Protein AF-A0A392RHT5-F1 (afdb_monomer_lite)

Radius of gyration: 22.05 Å; chains: 1; bounding box: 40×49×50 Å

Secondary structure (DSSP, 8-state):
-----------S--TT-PPP---TTS-----S------GGG-------S--HHHHHHTT---HHHHHHTT-GGG--

Sequence (76 aa):
MVSSSAPVTQHPLNPLNLPPIATIGKSLIVTGDTMKFNFGLLKLHPERMVDFESLRVNDFDIEDLFIKQGWKRYFD

Organism: NCBI:txid97028

Structure (mmCIF, N/CA/C/O backbone):
data_AF-A0A392RHT5-F1
#
_entry.id   AF-A0A392RHT5-F1
#
loop_
_atom_site.group_PDB
_atom_site.id
_atom_site.type_symbol
_atom_site.label_atom_id
_atom_site.label_alt_id
_atom_site.label_comp_id
_atom_site.label_asym_id
_atom_site.label_entity_id
_atom_site.label_seq_id
_atom_site.pdbx_PDB_ins_code
_atom_site.Cartn_x
_atom_site.Cartn_y
_atom_site.Cartn_z
_atom_site.occupancy
_atom_site.B_iso_or_equiv
_atom_site.auth_seq_id
_atom_site.auth_comp_id
_atom_site.auth_asym_id
_atom_site.auth_atom_id
_atom_site.pdbx_PDB_model_num
ATOM 1 N N . MET A 1 1 ? -16.111 37.072 31.068 1.00 44.47 1 MET A N 1
ATOM 2 C CA . MET A 1 1 ? -15.021 36.074 31.047 1.00 44.47 1 MET A CA 1
ATOM 3 C C . MET A 1 1 ? -14.328 36.207 29.705 1.00 44.47 1 MET A C 1
ATOM 5 O O 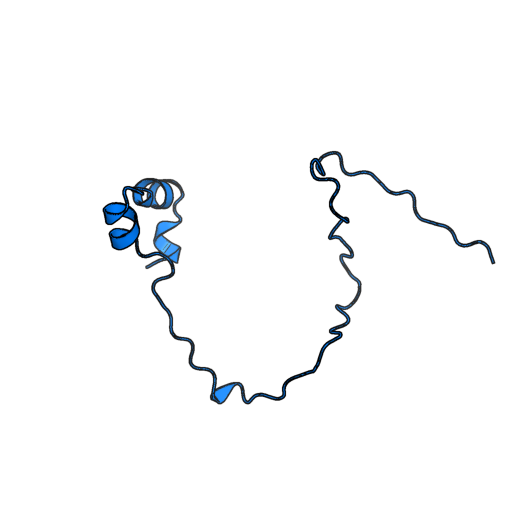. MET A 1 1 ? -15.002 36.131 28.688 1.00 44.47 1 MET A O 1
ATOM 9 N N . VAL A 1 2 ? -13.043 36.551 29.704 1.00 37.88 2 VAL A N 1
ATOM 10 C CA . VAL A 1 2 ? -12.277 36.832 28.482 1.00 37.88 2 VAL A CA 1
ATOM 11 C C . VAL A 1 2 ? -11.848 35.497 27.882 1.00 37.88 2 VAL A C 1
ATOM 13 O O . VAL A 1 2 ? -11.131 34.736 28.526 1.00 37.88 2 VAL A O 1
ATOM 16 N N . SER A 1 3 ? -12.333 35.190 26.679 1.00 44.75 3 SER A N 1
ATOM 17 C CA . SER A 1 3 ? -11.890 34.018 25.928 1.00 44.75 3 SER A CA 1
ATOM 18 C C . SER A 1 3 ? -10.506 34.317 25.355 1.00 44.75 3 SER A C 1
ATOM 20 O O . SER A 1 3 ? -10.364 35.196 24.508 1.00 44.75 3 SER A O 1
ATOM 22 N N . SER A 1 4 ? -9.479 33.636 25.861 1.00 45.09 4 SER A N 1
ATOM 23 C CA . SER A 1 4 ? -8.131 33.691 25.297 1.00 45.09 4 SER A CA 1
ATOM 24 C C . SER A 1 4 ? -8.079 32.760 24.088 1.00 45.09 4 SER A C 1
ATOM 26 O O . SER A 1 4 ? -8.043 31.537 24.229 1.00 45.09 4 SER A O 1
ATOM 28 N N . SER A 1 5 ? -8.131 33.328 22.886 1.00 56.97 5 SER A N 1
ATOM 29 C CA . SER A 1 5 ? -7.794 32.613 21.659 1.00 56.97 5 SER A CA 1
ATOM 30 C C . SER A 1 5 ? -6.278 32.436 21.608 1.00 56.97 5 SER A C 1
ATOM 32 O O . SER A 1 5 ? -5.546 33.422 21.523 1.00 56.97 5 SER A O 1
ATOM 34 N N . ALA A 1 6 ? -5.808 31.188 21.678 1.00 56.66 6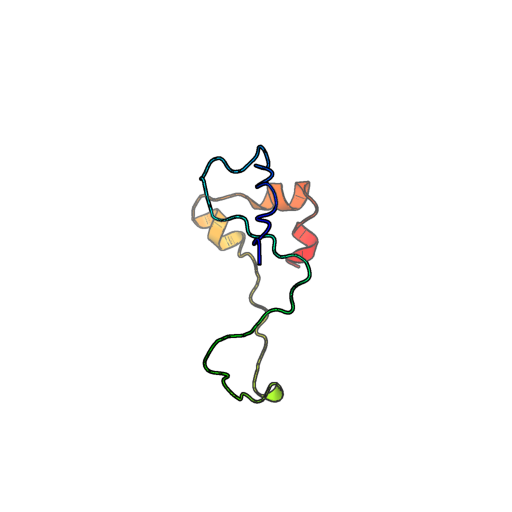 ALA A N 1
ATOM 35 C CA . ALA A 1 6 ? -4.397 30.872 21.487 1.00 56.66 6 ALA A CA 1
ATOM 36 C C . ALA A 1 6 ? -3.912 31.420 20.129 1.00 56.66 6 ALA A C 1
ATOM 38 O O . ALA A 1 6 ? -4.668 31.364 19.152 1.00 56.66 6 ALA A O 1
ATOM 39 N N . PRO A 1 7 ? -2.681 31.956 20.044 1.00 49.44 7 PRO A N 1
ATOM 40 C CA . PRO A 1 7 ? -2.149 32.456 18.787 1.00 49.44 7 PRO A CA 1
ATOM 41 C C . PRO A 1 7 ? -2.082 31.308 17.777 1.00 49.44 7 PRO A C 1
ATOM 43 O O . PRO A 1 7 ? -1.552 30.236 18.067 1.00 49.44 7 PRO A O 1
ATOM 46 N N . VAL A 1 8 ? -2.643 31.531 16.589 1.00 57.03 8 VAL A N 1
ATOM 47 C CA . VAL A 1 8 ? -2.508 30.619 15.451 1.00 57.03 8 VAL A CA 1
ATOM 48 C C . VAL A 1 8 ? -1.050 30.668 15.011 1.00 57.03 8 VAL A C 1
ATOM 50 O O . VAL A 1 8 ? -0.639 31.570 14.284 1.00 57.03 8 VAL A O 1
ATOM 53 N N . THR A 1 9 ? -0.244 29.715 15.468 1.00 54.19 9 THR A N 1
ATOM 54 C CA . THR A 1 9 ? 1.088 29.488 14.912 1.00 54.19 9 THR A CA 1
ATOM 55 C C . THR A 1 9 ? 0.889 28.947 13.498 1.00 54.19 9 THR A C 1
ATOM 57 O O . THR A 1 9 ? 0.596 27.766 13.309 1.00 54.19 9 THR A O 1
ATOM 60 N N . GLN A 1 10 ? 0.963 29.819 12.489 1.00 50.66 10 GLN A N 1
ATOM 61 C CA . GLN A 1 10 ? 0.984 29.397 11.091 1.00 50.66 10 GLN A CA 1
ATOM 62 C C . GLN A 1 10 ? 2.240 28.548 10.877 1.00 50.66 10 GLN A C 1
ATOM 64 O O . GLN A 1 10 ? 3.353 29.066 10.806 1.00 50.66 10 GLN A O 1
ATOM 69 N N . HIS A 1 11 ? 2.072 27.228 10.821 1.00 50.28 11 HIS A N 1
ATOM 70 C CA . HIS A 1 11 ? 3.140 26.338 10.394 1.00 50.28 11 HIS A CA 1
ATOM 71 C C . HIS A 1 11 ? 3.474 26.687 8.931 1.00 50.28 11 HIS A C 1
ATOM 73 O O . HIS A 1 11 ? 2.559 26.697 8.104 1.00 50.28 11 HIS A O 1
ATOM 79 N N . PRO A 1 12 ? 4.740 26.955 8.571 1.00 54.22 12 PRO A N 1
ATOM 80 C CA . PRO A 1 12 ? 5.129 27.489 7.257 1.00 54.22 12 PRO A CA 1
ATOM 81 C C . PRO A 1 12 ? 4.910 26.536 6.060 1.00 54.22 12 PRO A C 1
ATOM 83 O O . PRO A 1 12 ? 5.360 26.819 4.957 1.00 54.22 12 PRO A O 1
ATOM 86 N N . LEU A 1 13 ? 4.212 25.411 6.245 1.00 55.69 13 LEU A N 1
ATOM 87 C CA . LEU A 1 13 ? 4.013 24.357 5.243 1.00 55.69 13 LEU A CA 1
ATOM 88 C C . LEU A 1 13 ? 2.529 23.994 5.066 1.00 55.69 13 LEU A C 1
ATOM 90 O O . LEU A 1 13 ? 2.176 22.820 5.020 1.00 55.69 13 LEU A O 1
ATOM 94 N N . ASN A 1 14 ? 1.647 24.991 4.958 1.00 56.34 14 ASN A N 1
ATOM 95 C CA . ASN A 1 14 ? 0.266 24.781 4.507 1.00 56.34 14 ASN A CA 1
ATOM 96 C C . ASN A 1 14 ? -0.024 25.567 3.214 1.00 56.34 14 ASN A C 1
ATOM 98 O O . ASN A 1 14 ? -0.780 26.541 3.236 1.00 56.34 14 ASN A O 1
ATOM 102 N N . PRO A 1 15 ? 0.585 25.175 2.078 1.00 58.53 15 PRO A N 1
ATOM 103 C CA . PRO A 1 15 ? 0.428 25.878 0.801 1.00 58.53 15 PRO A CA 1
ATOM 104 C C . PRO A 1 15 ? -1.006 25.833 0.250 1.00 58.53 15 PRO A C 1
ATOM 106 O O . PRO A 1 15 ? -1.361 26.647 -0.593 1.00 58.53 15 PRO A O 1
ATOM 109 N N . LEU A 1 16 ? -1.837 24.903 0.733 1.00 70.19 16 LEU A N 1
ATOM 110 C CA . LEU A 1 16 ? -3.221 24.712 0.290 1.00 70.19 16 LEU A CA 1
ATOM 111 C C . LEU A 1 16 ? -4.251 25.391 1.203 1.00 70.19 16 LEU A C 1
ATOM 113 O O . LEU A 1 16 ? -5.449 25.263 0.964 1.00 70.19 16 LEU A O 1
ATOM 117 N N . ASN A 1 17 ? -3.797 26.107 2.239 1.00 62.62 17 ASN A N 1
ATOM 118 C CA . ASN A 1 17 ? -4.657 26.811 3.192 1.00 62.62 17 ASN A CA 1
ATOM 119 C C . ASN A 1 17 ? -5.742 25.903 3.818 1.00 62.62 17 ASN A C 1
ATOM 121 O O . ASN A 1 17 ? -6.859 26.334 4.099 1.00 62.62 17 ASN A O 1
ATOM 125 N N . LEU A 1 18 ? -5.423 24.617 4.009 1.00 66.00 18 LEU A N 1
ATOM 126 C CA . LEU A 1 18 ? -6.341 23.625 4.570 1.00 66.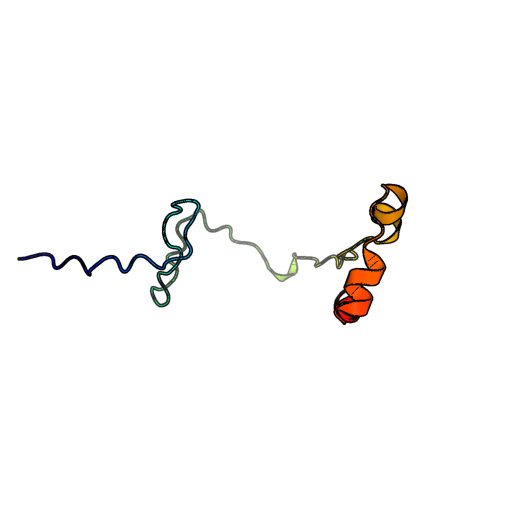00 18 LEU A CA 1
ATOM 127 C C . LEU A 1 18 ? -6.484 23.825 6.087 1.00 66.00 18 LEU A C 1
ATOM 129 O O . LEU A 1 18 ? -5.532 24.265 6.736 1.00 66.00 18 LEU A O 1
ATOM 133 N N . PRO A 1 19 ? -7.632 23.495 6.699 1.00 54.72 19 PRO A N 1
ATOM 134 C CA . PRO A 1 19 ? -7.765 23.573 8.148 1.00 54.72 19 PRO A CA 1
ATOM 135 C C . PRO A 1 19 ? -6.703 22.680 8.827 1.00 54.72 19 PRO A C 1
ATOM 137 O O . PRO A 1 19 ? -6.518 21.534 8.411 1.00 54.72 19 PRO A O 1
ATOM 140 N N . PRO A 1 20 ? -5.982 23.173 9.852 1.00 59.38 20 PRO A N 1
ATOM 141 C CA . PRO A 1 20 ? -4.908 22.419 10.489 1.00 59.38 20 PRO A CA 1
ATOM 142 C C . PRO A 1 20 ? -5.453 21.148 11.155 1.00 59.38 20 PRO A C 1
ATOM 144 O O . PRO A 1 20 ? -6.221 21.211 12.116 1.00 59.38 20 PRO A O 1
ATOM 147 N N . ILE A 1 21 ? -5.028 19.978 10.671 1.00 64.62 21 ILE A N 1
ATOM 148 C CA . ILE A 1 21 ? -5.347 18.686 11.291 1.00 64.62 21 ILE A CA 1
ATOM 149 C C . ILE A 1 21 ? -4.352 18.453 12.427 1.00 64.62 21 ILE A C 1
ATOM 151 O O . ILE A 1 21 ? -3.379 17.723 12.281 1.00 64.62 21 ILE A O 1
ATOM 155 N N . ALA A 1 22 ? -4.543 19.120 13.560 1.00 50.53 22 ALA A N 1
ATOM 156 C CA . ALA A 1 22 ? -3.735 18.839 14.744 1.00 50.53 22 ALA A CA 1
ATOM 157 C C . ALA A 1 22 ? -4.447 19.276 16.020 1.00 50.53 22 ALA A C 1
ATOM 159 O O . ALA A 1 22 ? -3.959 20.112 16.774 1.00 50.53 22 ALA A O 1
ATOM 160 N N . THR A 1 23 ? -5.593 18.666 16.314 1.00 49.75 23 THR A N 1
ATOM 161 C CA . THR A 1 23 ? -5.903 18.469 17.730 1.00 49.75 23 THR A CA 1
ATOM 162 C C . THR A 1 23 ? -5.281 17.145 18.156 1.00 49.75 23 THR A C 1
ATOM 164 O O . THR A 1 23 ? -5.952 16.120 18.197 1.00 49.75 23 THR A O 1
ATOM 167 N N . ILE A 1 24 ? -3.975 17.147 18.427 1.00 56.06 24 ILE A N 1
ATOM 168 C CA . ILE A 1 24 ? -3.319 16.006 19.070 1.00 56.06 24 ILE A CA 1
ATOM 169 C C . ILE A 1 24 ? -3.705 16.057 20.553 1.00 56.06 24 ILE A C 1
ATOM 171 O O . ILE A 1 24 ? -3.403 17.031 21.238 1.00 56.06 24 ILE A O 1
ATOM 175 N N . GLY A 1 25 ? -4.416 15.036 21.039 1.00 55.19 25 GLY A N 1
ATOM 176 C CA . GLY A 1 25 ? -4.710 14.864 22.467 1.00 55.19 25 GLY A CA 1
ATOM 177 C C . GLY A 1 25 ? -6.126 15.215 22.940 1.00 55.19 25 GLY A C 1
ATOM 178 O O . GLY A 1 25 ? -6.396 15.073 24.129 1.00 55.19 25 GLY A O 1
ATOM 179 N N . LYS A 1 26 ? -7.060 15.615 22.066 1.00 59.31 26 LYS A N 1
ATOM 180 C CA . LYS A 1 26 ? -8.491 15.546 22.427 1.00 59.31 26 LYS A CA 1
ATOM 181 C C . LYS A 1 26 ? -9.014 14.173 22.027 1.00 59.31 26 LYS A C 1
ATOM 183 O O . LYS A 1 26 ? -8.787 13.755 20.894 1.00 59.31 26 LYS A O 1
ATOM 188 N N . SER A 1 27 ? -9.683 13.481 22.955 1.00 63.34 27 SER A N 1
ATOM 189 C CA . SER A 1 27 ? -10.396 12.236 22.656 1.00 63.34 27 SER A CA 1
ATOM 190 C C . SER A 1 27 ? -11.208 12.429 21.385 1.00 63.34 27 SER A C 1
ATOM 192 O O . SER A 1 27 ? -11.988 13.378 21.292 1.00 63.34 27 SER A O 1
ATOM 194 N N . LEU A 1 28 ? -10.984 11.558 20.405 1.00 61.47 28 LEU A N 1
ATOM 195 C CA . LEU A 1 28 ? -11.756 11.530 19.175 1.00 61.47 28 LEU A CA 1
ATOM 196 C C . LEU A 1 28 ? -13.232 11.383 19.568 1.00 61.47 28 LEU A C 1
ATOM 198 O O . LEU A 1 28 ? -13.640 10.334 20.068 1.00 61.47 28 LEU A O 1
ATOM 202 N N . ILE A 1 29 ? -14.026 12.441 19.407 1.00 59.59 29 ILE A N 1
ATOM 203 C CA . ILE A 1 29 ? -15.473 12.338 19.583 1.00 59.59 29 ILE A CA 1
ATOM 204 C C . ILE A 1 29 ? -15.990 11.717 18.293 1.00 59.59 29 ILE A C 1
ATOM 206 O O . ILE A 1 29 ? -16.089 12.383 17.265 1.00 59.59 29 ILE A O 1
ATOM 210 N N . VAL A 1 30 ? -16.244 10.412 18.334 1.00 59.09 30 VAL A N 1
ATOM 211 C CA . VAL A 1 30 ? -16.863 9.687 17.225 1.00 59.09 30 VAL A CA 1
ATOM 212 C C . VAL A 1 30 ? -18.324 10.129 17.150 1.00 59.09 30 VAL A C 1
ATOM 214 O O . VAL A 1 30 ? -19.181 9.602 17.853 1.00 59.09 30 VAL A O 1
ATOM 217 N N . THR A 1 31 ? -18.609 11.144 16.339 1.00 57.31 31 THR A N 1
ATOM 218 C CA . THR A 1 31 ? -19.977 11.550 15.990 1.00 57.31 31 THR A CA 1
ATOM 219 C C . THR A 1 31 ? -20.384 10.875 14.685 1.00 57.31 31 THR A C 1
ATOM 221 O O . THR A 1 31 ? -19.879 11.227 13.622 1.00 57.31 31 THR A O 1
ATOM 224 N N . GLY A 1 32 ? -21.286 9.897 14.774 1.00 64.12 32 GLY A N 1
ATOM 225 C CA . GLY A 1 32 ? -21.865 9.183 13.635 1.00 64.12 32 GLY A CA 1
ATOM 226 C C . GLY A 1 32 ? -22.781 8.039 14.081 1.00 64.12 32 GLY A C 1
ATOM 227 O O . GLY A 1 32 ? -22.706 7.597 15.231 1.00 64.12 32 GLY A O 1
ATOM 228 N N . ASP A 1 33 ? -23.638 7.555 13.177 1.00 65.38 33 ASP A N 1
ATOM 229 C CA . ASP A 1 33 ? -24.458 6.362 13.408 1.00 65.38 33 ASP A CA 1
ATOM 230 C C . ASP A 1 33 ? -23.547 5.161 13.668 1.00 65.38 33 ASP A C 1
ATOM 232 O O . ASP A 1 33 ? -22.845 4.656 12.790 1.00 65.38 33 ASP A O 1
ATOM 236 N N . THR A 1 34 ? -23.515 4.725 14.924 1.00 68.50 34 THR A N 1
ATOM 237 C CA . THR A 1 34 ? -22.668 3.613 15.342 1.00 68.50 34 THR A CA 1
ATOM 238 C C . THR A 1 34 ? -23.325 2.312 14.894 1.00 68.50 34 THR A C 1
ATOM 240 O O . THR A 1 34 ? -24.285 1.844 15.507 1.00 68.50 34 THR A O 1
ATOM 243 N N . MET A 1 35 ? -22.814 1.707 13.822 1.00 74.38 35 MET A N 1
ATOM 244 C CA . MET A 1 35 ? -23.280 0.393 13.389 1.00 74.38 35 MET A CA 1
ATOM 245 C C . MET A 1 35 ? -22.751 -0.684 14.342 1.00 74.38 35 MET A C 1
ATOM 247 O O . MET A 1 35 ? -21.544 -0.879 14.480 1.00 74.38 35 MET A O 1
ATOM 251 N N . LYS A 1 36 ? -23.661 -1.422 14.986 1.00 79.06 36 LYS A N 1
ATOM 252 C CA . LYS A 1 36 ? -23.306 -2.650 15.705 1.00 79.06 36 LYS A CA 1
ATOM 253 C C . LYS A 1 36 ? -23.067 -3.754 14.681 1.00 79.06 36 LYS A C 1
ATOM 255 O O . LYS A 1 36 ? -24.012 -4.200 14.038 1.00 79.06 36 LYS A O 1
ATOM 260 N N . PHE A 1 37 ? -21.829 -4.213 14.552 1.00 80.75 37 PHE A N 1
ATOM 261 C CA . PHE A 1 37 ? -21.489 -5.369 13.725 1.00 80.75 37 PHE A CA 1
ATOM 262 C C . PHE A 1 37 ? -20.711 -6.402 14.542 1.00 80.75 37 PHE A C 1
ATOM 264 O O . PHE A 1 37 ? -20.023 -6.075 15.509 1.00 80.75 37 PHE A O 1
ATOM 271 N N . ASN A 1 38 ? -20.844 -7.672 14.165 1.00 84.94 38 ASN A N 1
ATOM 272 C CA . ASN A 1 38 ? -20.102 -8.756 14.793 1.00 84.94 38 ASN A CA 1
ATOM 273 C C . ASN A 1 38 ? -18.736 -8.883 14.110 1.00 84.94 38 ASN A C 1
ATOM 275 O O . ASN A 1 38 ? -18.662 -9.234 12.934 1.00 84.94 38 ASN A O 1
ATOM 279 N N . PHE A 1 39 ? -17.662 -8.618 14.854 1.00 79.81 39 PHE A N 1
ATOM 280 C CA . PHE A 1 39 ? -16.292 -8.707 14.345 1.00 79.81 39 PHE A CA 1
ATOM 281 C C . PHE A 1 39 ? -15.956 -10.091 13.761 1.00 79.81 39 PHE A C 1
ATOM 283 O O . PHE A 1 39 ? -15.247 -10.172 12.766 1.00 79.81 39 PHE A O 1
ATOM 290 N N . GLY A 1 40 ? -16.524 -11.174 14.302 1.00 86.12 40 GLY A N 1
ATOM 291 C CA . GLY A 1 40 ? -16.319 -12.537 13.798 1.00 86.12 40 GLY A CA 1
ATOM 292 C C . GLY A 1 40 ? -16.924 -12.810 12.414 1.00 86.12 40 GLY A C 1
ATOM 293 O O . GLY A 1 40 ? -16.645 -13.854 11.831 1.00 86.12 40 GLY A O 1
ATOM 294 N N . LEU A 1 41 ? -17.738 -11.891 11.879 1.00 85.00 41 L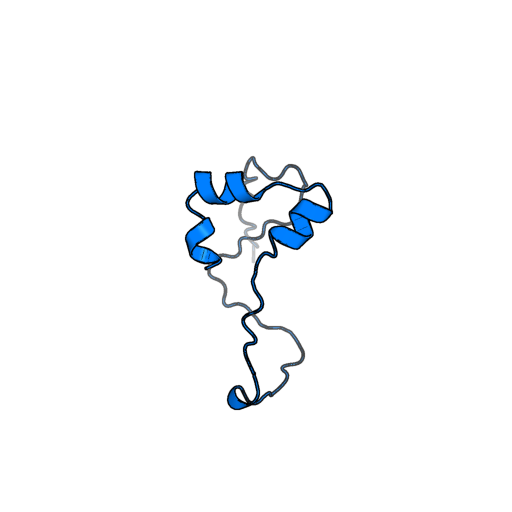EU A N 1
ATOM 295 C CA . LEU A 1 41 ? -18.252 -11.953 10.505 1.00 85.00 41 LEU A CA 1
ATOM 296 C C . LEU A 1 41 ? -17.352 -11.223 9.500 1.00 85.00 41 LEU A C 1
ATOM 298 O O . LEU A 1 41 ? -17.549 -11.373 8.293 1.00 85.00 41 LEU A O 1
ATOM 302 N N . LEU A 1 42 ? -16.370 -10.446 9.968 1.00 82.88 42 LEU A N 1
ATOM 303 C CA . LEU A 1 42 ? -15.404 -9.809 9.086 1.00 82.88 42 LEU A CA 1
ATOM 304 C C . LEU A 1 42 ? -14.426 -10.862 8.568 1.00 82.88 42 LEU A C 1
ATOM 306 O O . LEU A 1 42 ? -13.674 -11.471 9.328 1.00 82.88 42 LEU A O 1
ATOM 310 N N . LYS A 1 43 ? -14.416 -11.053 7.251 1.00 80.88 43 LYS A N 1
ATOM 311 C CA . LYS A 1 43 ? -13.365 -11.805 6.569 1.00 80.88 43 LYS A CA 1
ATOM 312 C C . LYS A 1 43 ? -12.388 -10.802 5.983 1.00 80.88 43 LYS A C 1
ATOM 314 O O . LYS A 1 43 ? -12.737 -10.071 5.061 1.00 80.88 43 LYS A O 1
ATOM 319 N N . LEU A 1 44 ? -11.178 -10.765 6.531 1.00 74.88 44 LEU A N 1
ATOM 320 C CA . LEU A 1 44 ? -10.076 -10.070 5.8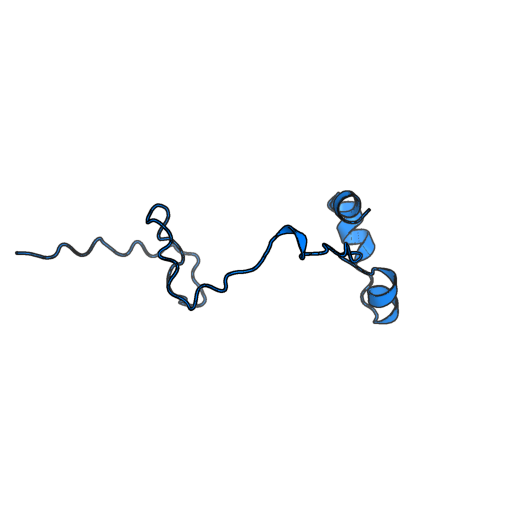81 1.00 74.88 44 LEU A CA 1
ATOM 321 C C . LEU A 1 44 ? -9.707 -10.881 4.643 1.00 74.88 44 LEU A C 1
ATOM 323 O O . LEU A 1 44 ? -9.278 -12.027 4.757 1.00 74.88 44 LEU A O 1
ATOM 327 N N . HIS A 1 45 ? -9.927 -10.300 3.471 1.00 70.62 45 HIS A N 1
ATOM 328 C CA . HIS A 1 45 ? -9.394 -10.828 2.231 1.00 70.62 45 HIS A CA 1
ATOM 329 C C . HIS A 1 45 ? -8.086 -10.080 1.973 1.00 70.62 45 HIS A C 1
ATOM 331 O O . HIS A 1 45 ? -8.146 -8.906 1.602 1.00 70.62 45 HIS A O 1
ATOM 337 N N . PRO A 1 46 ? -6.913 -10.682 2.239 1.00 64.81 46 PRO A N 1
ATOM 338 C CA . PRO A 1 46 ? -5.648 -10.080 1.857 1.00 64.81 46 PRO A CA 1
ATOM 339 C C . PRO A 1 46 ? -5.572 -10.126 0.333 1.00 64.81 46 PRO A C 1
ATOM 341 O O . PRO A 1 46 ? -5.133 -11.098 -0.276 1.00 64.81 46 PRO A O 1
ATOM 344 N N . GLU A 1 47 ? -6.107 -9.093 -0.299 1.00 68.50 47 GLU A N 1
ATOM 345 C CA . GLU A 1 47 ? -5.845 -8.823 -1.698 1.00 68.50 47 GLU A CA 1
ATOM 346 C C . GLU A 1 47 ? -4.376 -8.404 -1.810 1.00 68.50 47 GLU A C 1
ATOM 348 O O . GLU A 1 47 ? -3.851 -7.732 -0.915 1.00 68.50 47 GLU A O 1
ATOM 353 N N . ARG A 1 48 ? -3.684 -8.829 -2.874 1.00 68.44 48 ARG A N 1
ATOM 354 C CA . ARG A 1 48 ? -2.330 -8.330 -3.140 1.00 68.44 48 ARG A CA 1
ATOM 355 C C . ARG A 1 48 ? -2.426 -6.811 -3.221 1.00 68.44 48 ARG A C 1
ATOM 357 O O . ARG A 1 48 ? -3.060 -6.290 -4.131 1.00 68.44 48 ARG A O 1
ATOM 364 N N . MET A 1 49 ? -1.829 -6.117 -2.250 1.00 77.38 49 MET A N 1
ATOM 365 C CA . MET A 1 49 ? -1.998 -4.668 -2.098 1.00 77.38 49 MET A CA 1
ATOM 366 C C . MET A 1 49 ? -1.519 -3.891 -3.332 1.00 77.38 49 MET A C 1
ATOM 368 O O . MET A 1 49 ? -1.981 -2.776 -3.560 1.00 77.38 49 MET A O 1
ATOM 372 N N . VAL A 1 50 ? -0.612 -4.473 -4.125 1.00 82.62 50 VAL A N 1
ATOM 373 C CA . VAL A 1 50 ? -0.162 -3.927 -5.406 1.00 82.62 50 VAL A CA 1
ATOM 374 C C . VAL A 1 50 ? -0.043 -5.058 -6.423 1.00 82.62 50 VAL A C 1
ATOM 376 O O . VAL A 1 50 ? 0.713 -6.010 -6.225 1.00 82.62 50 VAL A O 1
ATOM 379 N N . ASP A 1 51 ? -0.770 -4.937 -7.529 1.00 88.56 51 ASP A N 1
ATOM 380 C CA . ASP A 1 51 ? -0.603 -5.797 -8.696 1.00 88.56 51 ASP A CA 1
ATOM 381 C C . ASP A 1 51 ? 0.380 -5.148 -9.679 1.00 88.56 51 ASP A C 1
ATOM 383 O O . ASP A 1 51 ? -0.000 -4.372 -10.559 1.00 88.56 51 ASP A O 1
ATOM 387 N N . PHE A 1 52 ? 1.669 -5.444 -9.493 1.00 89.62 52 PHE A N 1
ATOM 388 C CA . PHE A 1 52 ? 2.743 -4.921 -10.343 1.00 89.62 52 PHE A CA 1
ATOM 389 C C . PHE A 1 52 ? 2.588 -5.339 -11.812 1.00 89.62 52 PHE A C 1
ATOM 391 O O . PHE A 1 52 ? 2.958 -4.576 -12.702 1.00 89.62 52 PHE A O 1
ATOM 398 N N . GLU A 1 53 ? 1.981 -6.499 -12.077 1.00 89.69 53 GLU A N 1
ATOM 399 C CA . GLU A 1 53 ? 1.758 -6.978 -13.440 1.00 89.69 53 GLU A CA 1
ATOM 400 C C . GLU A 1 53 ? 0.692 -6.151 -14.153 1.00 89.69 53 GLU A C 1
ATOM 402 O O . GLU A 1 53 ? 0.924 -5.667 -15.264 1.00 89.69 53 GLU A O 1
ATOM 407 N N . SER A 1 54 ? -0.442 -5.907 -13.489 1.00 90.50 54 SER A N 1
ATOM 408 C CA . SER A 1 54 ? -1.473 -5.014 -14.027 1.00 90.50 54 SER A CA 1
ATOM 409 C C . SER A 1 54 ? -0.935 -3.606 -14.264 1.00 90.50 54 SER A C 1
ATOM 411 O O . SER A 1 54 ? -1.221 -3.013 -15.302 1.00 90.50 54 SER A O 1
ATOM 413 N N . LEU A 1 55 ? -0.131 -3.064 -13.347 1.00 91.25 55 LEU A N 1
ATOM 414 C CA . LEU A 1 55 ? 0.463 -1.735 -13.520 1.00 91.25 55 LEU A CA 1
ATOM 415 C C . LEU A 1 55 ? 1.394 -1.680 -14.736 1.00 91.25 55 LEU A C 1
ATOM 417 O O . LEU A 1 55 ? 1.261 -0.779 -15.564 1.00 91.25 55 LEU A O 1
ATOM 421 N N . ARG A 1 56 ? 2.259 -2.683 -14.903 1.00 93.94 56 ARG A N 1
ATOM 422 C CA . ARG A 1 56 ? 3.175 -2.775 -16.043 1.00 93.94 56 ARG A CA 1
ATOM 423 C C . ARG A 1 56 ? 2.443 -2.859 -17.385 1.00 93.94 56 ARG A C 1
ATOM 425 O O . ARG A 1 56 ? 2.865 -2.209 -18.335 1.00 93.94 56 ARG A O 1
ATOM 432 N N . VAL A 1 57 ? 1.338 -3.609 -17.465 1.00 94.94 57 VAL A N 1
ATOM 433 C CA . VAL A 1 57 ? 0.501 -3.706 -18.685 1.00 94.94 57 VAL A CA 1
ATOM 434 C C . VAL A 1 57 ? -0.169 -2.370 -19.042 1.00 94.94 57 VAL A C 1
ATOM 436 O O . VAL A 1 57 ? -0.521 -2.155 -20.197 1.00 94.94 57 VAL A O 1
ATOM 439 N N . ASN A 1 58 ? -0.312 -1.460 -18.075 1.00 93.81 58 ASN A N 1
ATOM 440 C CA . ASN A 1 58 ? -0.849 -0.112 -18.269 1.00 93.81 58 ASN A CA 1
ATOM 441 C C . ASN A 1 58 ? 0.257 0.960 -18.371 1.00 93.81 58 ASN A C 1
ATOM 443 O O . ASN A 1 58 ? 0.003 2.121 -18.060 1.00 93.81 58 ASN A O 1
ATOM 447 N N . ASP A 1 59 ? 1.476 0.579 -18.768 1.00 94.38 59 ASP A N 1
ATOM 448 C CA . ASP A 1 59 ? 2.646 1.462 -18.916 1.00 94.38 59 ASP A CA 1
ATOM 449 C C . ASP A 1 59 ? 3.156 2.102 -17.603 1.00 94.38 59 ASP A C 1
ATOM 451 O O . ASP A 1 59 ? 3.899 3.087 -17.621 1.00 94.38 59 ASP A O 1
ATOM 455 N N . PHE A 1 60 ? 2.818 1.523 -16.444 1.00 93.56 60 PHE A N 1
ATOM 456 C CA . PHE A 1 60 ? 3.330 1.932 -15.130 1.00 93.56 60 PHE A CA 1
ATOM 457 C C . PHE A 1 60 ? 4.325 0.904 -14.569 1.00 93.56 60 PHE A C 1
ATOM 459 O O . PHE A 1 60 ? 3.996 0.104 -13.693 1.00 93.56 60 PHE A O 1
ATOM 466 N N . ASP A 1 61 ? 5.574 0.949 -15.037 1.00 93.69 61 ASP A N 1
ATOM 467 C CA . ASP A 1 61 ? 6.664 0.116 -14.506 1.00 93.69 61 ASP A CA 1
ATOM 468 C C . ASP A 1 61 ? 7.309 0.762 -13.264 1.00 93.69 61 ASP A C 1
ATOM 470 O O . ASP A 1 61 ? 8.310 1.478 -13.338 1.00 93.69 61 ASP A O 1
ATOM 474 N N . ILE A 1 62 ? 6.670 0.572 -12.105 1.00 93.06 62 ILE A N 1
ATOM 475 C CA . ILE A 1 62 ? 7.100 1.162 -10.824 1.00 93.06 62 ILE A CA 1
ATOM 476 C C . ILE A 1 62 ? 7.703 0.143 -9.853 1.00 93.06 62 ILE A C 1
ATOM 478 O O . ILE A 1 62 ? 8.120 0.518 -8.759 1.00 93.06 62 ILE A O 1
ATOM 482 N N . GLU A 1 63 ? 7.758 -1.139 -10.213 1.00 92.31 63 GLU A N 1
ATOM 483 C CA . GLU A 1 63 ? 8.193 -2.206 -9.303 1.00 92.31 63 GLU A CA 1
ATOM 484 C C . GLU A 1 63 ? 9.639 -2.005 -8.821 1.00 92.31 63 GLU A C 1
ATOM 486 O O . GLU A 1 63 ? 9.938 -2.156 -7.633 1.00 92.31 63 GLU A O 1
ATOM 491 N N . ASP A 1 64 ? 10.521 -1.553 -9.713 1.00 93.62 64 ASP A N 1
ATOM 492 C CA . ASP A 1 64 ? 11.922 -1.261 -9.399 1.00 93.62 64 ASP A CA 1
ATOM 493 C C . ASP A 1 64 ? 12.079 -0.153 -8.334 1.00 93.62 64 ASP A C 1
ATOM 495 O O . ASP A 1 64 ? 12.972 -0.218 -7.485 1.00 93.62 64 ASP A O 1
ATOM 499 N N . LEU A 1 65 ? 11.166 0.828 -8.286 1.00 93.75 65 LEU A N 1
ATOM 500 C CA . LEU A 1 65 ? 11.156 1.854 -7.232 1.00 93.75 65 LEU A CA 1
ATOM 501 C C . LEU A 1 65 ? 10.895 1.233 -5.854 1.00 93.75 65 LEU A C 1
ATOM 503 O O . LEU A 1 65 ? 11.556 1.591 -4.878 1.00 93.75 65 LEU A O 1
ATOM 507 N N . PHE A 1 66 ? 9.973 0.272 -5.776 1.00 92.25 66 PHE A N 1
ATOM 508 C CA . PHE A 1 66 ? 9.632 -0.417 -4.529 1.00 92.25 66 PHE A CA 1
ATOM 509 C C . PHE A 1 66 ? 10.772 -1.325 -4.063 1.00 92.25 66 PHE A C 1
ATOM 511 O O . PHE A 1 66 ? 11.027 -1.423 -2.859 1.00 92.25 66 PHE A O 1
ATOM 518 N N . ILE A 1 67 ? 11.487 -1.954 -4.999 1.00 93.19 67 ILE A N 1
ATOM 519 C CA . ILE A 1 67 ? 12.686 -2.746 -4.698 1.00 93.19 67 ILE A CA 1
ATOM 520 C C . ILE A 1 67 ? 13.781 -1.836 -4.131 1.00 93.19 67 ILE A C 1
ATOM 522 O O . ILE A 1 67 ? 14.291 -2.097 -3.039 1.00 93.19 67 ILE A O 1
ATOM 526 N N . LYS A 1 68 ? 14.088 -0.722 -4.809 1.00 95.25 68 LYS A N 1
ATOM 527 C CA . LYS A 1 68 ? 15.123 0.241 -4.385 1.00 95.25 68 LYS A CA 1
ATOM 528 C C . LYS A 1 68 ? 14.845 0.873 -3.023 1.00 95.25 68 LYS A C 1
ATOM 530 O O . LYS A 1 68 ? 15.780 1.157 -2.280 1.00 95.25 68 LYS A O 1
ATOM 535 N N . GLN A 1 69 ? 13.575 1.076 -2.682 1.00 93.50 69 GLN A N 1
ATOM 536 C CA . GLN A 1 69 ? 13.163 1.629 -1.388 1.00 93.50 69 GLN A CA 1
ATOM 537 C C . GLN A 1 69 ? 13.059 0.565 -0.282 1.00 93.50 69 GLN A C 1
ATOM 539 O O . 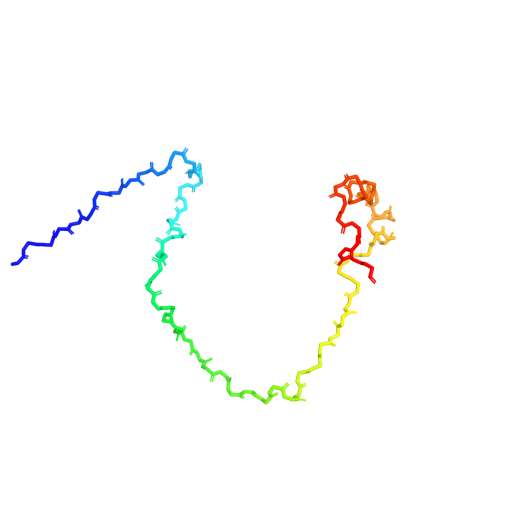GLN A 1 69 ? 12.767 0.891 0.869 1.00 93.50 69 GLN A O 1
ATOM 544 N N . GLY A 1 70 ? 13.298 -0.714 -0.601 1.00 90.44 70 GLY A N 1
ATOM 545 C CA . GLY A 1 70 ? 13.145 -1.820 0.345 1.00 90.44 70 GLY A CA 1
ATOM 546 C C . GLY A 1 70 ? 11.692 -2.044 0.769 1.00 90.44 70 GLY A C 1
ATOM 547 O O . GLY A 1 70 ? 11.435 -2.613 1.832 1.00 90.44 70 GLY A O 1
ATOM 548 N N . TRP A 1 71 ? 10.740 -1.567 -0.034 1.00 89.94 71 TRP A N 1
ATOM 549 C CA . TRP A 1 71 ? 9.310 -1.655 0.238 1.00 89.94 71 TRP A CA 1
ATOM 550 C C . TRP A 1 71 ? 8.698 -2.957 -0.269 1.00 89.94 71 TRP A C 1
ATOM 552 O O . TRP A 1 71 ? 7.658 -3.359 0.239 1.00 89.94 71 TRP A O 1
ATOM 562 N N . LYS A 1 72 ? 9.358 -3.650 -1.209 1.00 86.25 72 LYS A N 1
ATOM 563 C CA . LYS A 1 72 ? 8.860 -4.899 -1.808 1.00 86.25 72 LYS A CA 1
ATOM 564 C C . LYS A 1 72 ? 8.407 -5.938 -0.768 1.00 86.25 72 LYS A C 1
ATOM 566 O O . LYS A 1 72 ? 7.312 -6.464 -0.891 1.00 86.25 72 LYS A O 1
ATOM 571 N N . ARG A 1 73 ? 9.167 -6.092 0.322 1.00 85.88 73 ARG A N 1
ATOM 572 C CA . ARG A 1 73 ? 8.892 -7.005 1.453 1.00 85.88 73 ARG A CA 1
ATOM 573 C C . ARG A 1 73 ? 7.552 -6.809 2.174 1.00 85.88 73 ARG A C 1
ATOM 575 O O . ARG A 1 73 ? 7.196 -7.626 3.011 1.00 85.88 73 ARG A O 1
ATOM 582 N N . TYR A 1 74 ? 6.879 -5.678 1.965 1.00 81.50 74 TYR A N 1
ATOM 583 C CA . TYR A 1 74 ? 5.568 -5.397 2.561 1.00 81.50 74 TYR A CA 1
ATOM 584 C C . TYR A 1 74 ? 4.408 -5.859 1.669 1.00 81.50 74 TYR A C 1
ATOM 586 O O . TYR A 1 74 ? 3.255 -5.757 2.081 1.00 81.50 74 TYR A O 1
ATOM 594 N N . PHE A 1 75 ? 4.713 -6.322 0.454 1.00 78.06 75 PHE A N 1
ATOM 595 C CA . PHE A 1 75 ? 3.755 -6.746 -0.568 1.00 78.06 75 PHE A CA 1
ATOM 596 C C . PHE A 1 75 ? 3.930 -8.224 -0.968 1.00 78.06 75 PHE A C 1
ATOM 598 O O . PHE A 1 75 ? 3.228 -8.679 -1.872 1.00 78.06 75 PHE A O 1
ATOM 605 N N . ASP A 1 76 ? 4.853 -8.931 -0.305 1.00 69.56 76 ASP A N 1
ATOM 606 C CA . ASP A 1 76 ? 5.050 -10.386 -0.359 1.00 69.56 76 ASP A CA 1
ATOM 607 C C . ASP A 1 76 ? 4.197 -11.071 0.726 1.00 69.56 76 ASP A C 1
ATOM 609 O O . ASP A 1 76 ? 3.619 -12.145 0.437 1.00 69.56 76 ASP A O 1
#

Foldseek 3Di:
DDDDDDDPPPDPPPPVPDDDPDPDPDPPPPPDDDDDDDPVPDDDDPDQPDDCVVCVVVVRNCVVVCVVVVNVVVRD

pLDDT: mean 72.41, std 16.42, range [37.88, 95.25]